Protein AF-A0A372UGR8-F1 (afdb_monomer)

pLDDT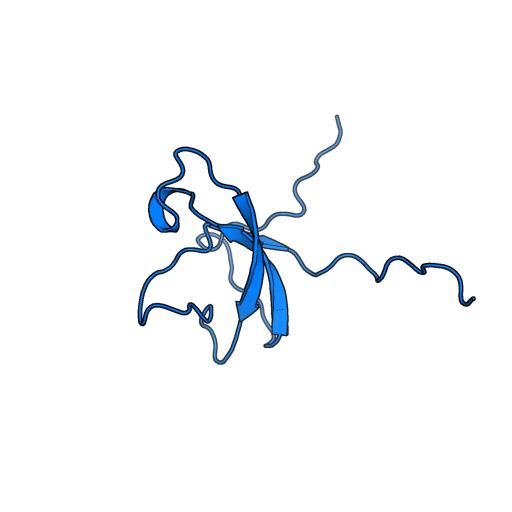: mean 76.68, std 15.63, range [37.91, 91.81]

Foldseek 3Di:
DDPPPLKAFVVRHDDPDWDKWWFFFAQVVVPGNDTDIDIWTDDPNDIDDPDPPDPRGGITHHDDDDPPPDDD

Secondary structure (DSSP, 8-state):
-------EETTT---SSSEEEEEEEPGGGGT-SS-EEEEEEEETTEEE-SSTT---EEEEEEPPSP------

Nearest PDB structures (foldseek):
  8rf2-assembly1_A  TM=3.068E-01  e=1.076E+00  Severe acute respiratory syndrome coronavirus 2
  2f4l-assembly2_D  TM=3.486E-01  e=5.122E+00  Thermotoga maritima MSB8
  2f4l-assembly1_A  TM=3.327E-01  e=5.439E+00  Thermotoga maritima MSB8
  6pwk-assembly1_A  TM=3.529E-01  e=4.278E+00  Vibrio cholerae O1 str. 2010EL-1786

Structure (mmCIF, N/CA/C/O backbone):
data_AF-A0A372UGR8-F1
#
_entry.id   AF-A0A372UGR8-F1
#
loop_
_atom_site.group_PDB
_atom_site.id
_atom_site.type_symbol
_atom_site.label_atom_id
_atom_site.label_alt_id
_atom_site.label_comp_id
_atom_site.label_asym_id
_atom_site.label_entity_id
_atom_site.label_seq_id
_atom_site.pdbx_PDB_ins_code
_atom_site.Cartn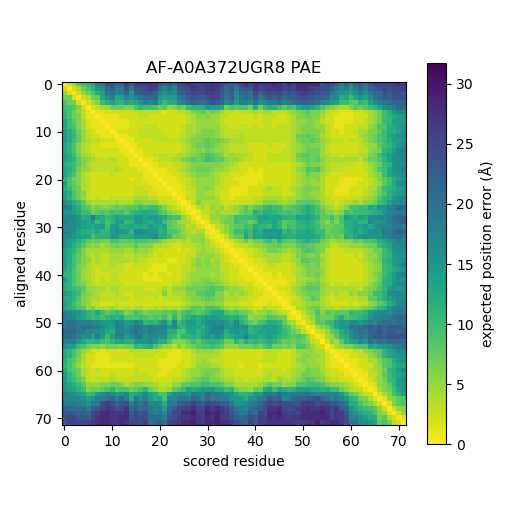_x
_atom_site.Cartn_y
_atom_site.Cartn_z
_atom_site.occupancy
_atom_site.B_iso_or_equiv
_atom_site.auth_seq_id
_atom_site.auth_comp_id
_atom_site.auth_asym_id
_atom_site.auth_atom_id
_atom_site.pdbx_PDB_model_num
ATOM 1 N N . MET A 1 1 ? 5.458 -9.844 23.013 1.00 37.91 1 MET A N 1
ATO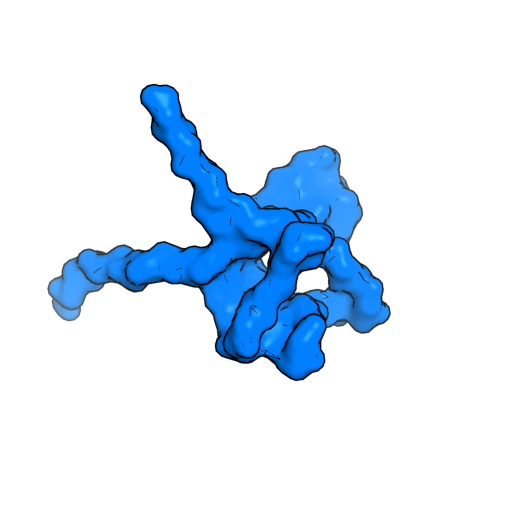M 2 C CA . MET A 1 1 ? 6.113 -9.918 21.690 1.00 37.91 1 MET A CA 1
ATOM 3 C C . MET A 1 1 ? 5.073 -9.496 20.671 1.00 37.91 1 MET A C 1
ATOM 5 O O . MET A 1 1 ? 4.243 -10.304 20.270 1.00 37.91 1 MET A O 1
ATOM 9 N N . ASN A 1 2 ? 4.995 -8.191 20.424 1.00 41.19 2 ASN A N 1
ATOM 10 C CA . ASN A 1 2 ? 3.893 -7.566 19.703 1.00 41.19 2 ASN A CA 1
ATOM 11 C C . ASN A 1 2 ? 4.029 -7.898 18.215 1.00 41.19 2 ASN A C 1
ATOM 13 O O . ASN A 1 2 ? 4.949 -7.427 17.553 1.00 41.19 2 ASN A O 1
ATOM 17 N N . LYS A 1 3 ? 3.151 -8.770 17.712 1.00 48.41 3 LYS A N 1
ATOM 18 C CA . LYS A 1 3 ? 3.034 -9.070 16.283 1.00 48.41 3 LYS A CA 1
ATOM 19 C C . LYS A 1 3 ? 2.347 -7.885 15.608 1.00 48.41 3 LYS A C 1
ATOM 21 O O . LYS A 1 3 ? 1.142 -7.918 15.387 1.00 48.41 3 LYS A O 1
ATOM 26 N N . ASN A 1 4 ? 3.108 -6.838 15.309 1.00 52.78 4 ASN A N 1
ATOM 27 C CA . ASN A 1 4 ? 2.676 -5.690 14.507 1.00 52.78 4 ASN A CA 1
ATOM 28 C C . ASN A 1 4 ? 2.543 -6.079 13.014 1.00 52.78 4 ASN A C 1
ATOM 30 O O . ASN A 1 4 ? 3.042 -5.383 12.138 1.00 52.78 4 ASN A O 1
ATOM 34 N N . ASN A 1 5 ? 1.913 -7.217 12.716 1.00 61.41 5 ASN A N 1
ATOM 35 C CA . ASN A 1 5 ? 1.823 -7.801 11.375 1.00 61.41 5 ASN A CA 1
ATOM 36 C C . ASN A 1 5 ? 0.469 -7.494 10.715 1.00 61.41 5 ASN A C 1
ATOM 38 O O . ASN A 1 5 ? -0.131 -8.364 10.098 1.00 61.41 5 ASN A O 1
ATOM 42 N N . SER A 1 6 ? -0.037 -6.266 10.862 1.00 76.94 6 SER A N 1
ATOM 43 C CA . SER A 1 6 ? -1.231 -5.828 10.117 1.00 76.94 6 SER A CA 1
ATOM 44 C C . SER A 1 6 ? -0.953 -5.640 8.620 1.00 76.94 6 SER A C 1
ATOM 46 O O . SER A 1 6 ? -1.890 -5.504 7.843 1.00 76.94 6 SER A O 1
ATOM 48 N N . TRP A 1 7 ? 0.322 -5.633 8.224 1.00 89.44 7 TRP A N 1
ATOM 49 C CA . TRP A 1 7 ? 0.769 -5.550 6.839 1.00 89.44 7 TRP A CA 1
ATOM 50 C C . TRP A 1 7 ? 0.624 -6.892 6.120 1.00 89.44 7 TRP A C 1
ATOM 52 O O . TRP A 1 7 ? 1.186 -7.899 6.555 1.00 89.44 7 TRP A O 1
ATOM 62 N N . ILE A 1 8 ? -0.090 -6.869 5.001 1.00 91.25 8 ILE A N 1
ATOM 63 C CA . ILE A 1 8 ? -0.356 -7.998 4.113 1.00 91.25 8 ILE A CA 1
ATOM 64 C C . ILE A 1 8 ? 0.495 -7.807 2.850 1.00 91.25 8 ILE A C 1
ATOM 66 O O . ILE A 1 8 ? 0.274 -6.838 2.120 1.00 91.25 8 ILE A O 1
ATOM 70 N N . PRO A 1 9 ? 1.476 -8.681 2.569 1.00 90.88 9 PRO A N 1
ATOM 71 C CA . PRO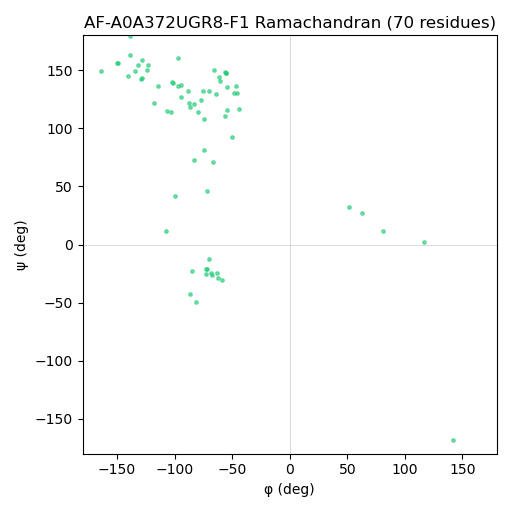 A 1 9 ? 2.240 -8.624 1.325 1.00 90.88 9 PRO A CA 1
ATOM 72 C C . PRO A 1 9 ? 1.327 -8.796 0.108 1.00 90.88 9 PRO A C 1
ATOM 74 O O . PRO A 1 9 ? 0.433 -9.646 0.120 1.00 90.88 9 PRO A O 1
ATOM 77 N N . VAL A 1 10 ? 1.576 -8.056 -0.975 1.00 89.31 10 VAL A N 1
ATOM 78 C CA . VAL A 1 10 ? 0.766 -8.187 -2.205 1.00 89.31 10 VAL A CA 1
ATOM 79 C C . VAL A 1 10 ? 0.879 -9.570 -2.851 1.00 89.31 10 VAL A C 1
ATOM 81 O O . VAL A 1 10 ? -0.035 -9.994 -3.555 1.00 89.31 10 VAL A O 1
ATOM 84 N N . GLU A 1 11 ? 1.982 -10.279 -2.595 1.00 86.81 11 GLU A N 1
ATOM 85 C CA . GLU A 1 11 ? 2.193 -11.666 -3.023 1.00 86.81 11 GLU A CA 1
ATOM 86 C C . GLU A 1 11 ? 1.345 -12.666 -2.226 1.00 86.81 11 GLU A C 1
ATOM 88 O O . GLU A 1 11 ? 1.027 -13.741 -2.730 1.00 86.81 11 GLU A O 1
ATOM 93 N N . GLU A 1 12 ? 0.961 -12.318 -0.994 1.00 90.31 12 GLU A N 1
ATOM 94 C CA . GLU A 1 12 ? 0.084 -13.146 -0.169 1.00 90.31 12 GLU A CA 1
ATOM 95 C C . GLU A 1 12 ? -1.377 -12.932 -0.563 1.00 90.31 12 GLU A C 1
ATOM 97 O O . GLU A 1 12 ? -2.117 -13.895 -0.781 1.00 90.31 12 GLU A O 1
ATOM 102 N N . ARG A 1 13 ? -1.801 -11.665 -0.659 1.00 90.44 13 ARG A N 1
ATOM 103 C CA . ARG A 1 13 ? -3.184 -11.311 -0.976 1.00 90.44 13 ARG A CA 1
ATOM 104 C C . ARG A 1 13 ? -3.323 -9.848 -1.403 1.00 90.44 13 ARG A C 1
ATOM 106 O O . ARG A 1 13 ? -2.633 -8.971 -0.895 1.00 90.44 13 ARG A O 1
ATOM 113 N N . LEU A 1 14 ? -4.296 -9.581 -2.275 1.00 90.44 14 LEU A N 1
ATOM 114 C CA . LEU A 1 14 ? -4.744 -8.234 -2.640 1.00 90.44 14 LEU A CA 1
ATOM 115 C C . LEU A 1 14 ? -5.989 -7.803 -1.837 1.00 90.44 14 LEU A C 1
ATOM 117 O O . LEU A 1 14 ? -6.699 -8.664 -1.295 1.00 90.44 14 LEU A O 1
ATOM 121 N N . PRO A 1 15 ? -6.278 -6.491 -1.757 1.00 89.69 15 PRO A N 1
ATOM 122 C CA . PRO A 1 15 ? -7.534 -6.006 -1.200 1.00 89.69 15 PRO A CA 1
ATOM 123 C C . PRO A 1 15 ? -8.755 -6.615 -1.901 1.00 89.69 15 PRO A C 1
ATOM 125 O O . PRO A 1 15 ? -8.724 -6.926 -3.090 1.00 89.69 15 PRO A O 1
ATOM 128 N N . GLU A 1 16 ? -9.837 -6.808 -1.145 1.00 90.25 16 GLU A N 1
ATOM 129 C CA . GLU A 1 16 ? -11.102 -7.343 -1.679 1.00 90.25 16 GLU A CA 1
ATOM 130 C C . GLU A 1 16 ? -11.998 -6.263 -2.287 1.00 90.25 16 GLU A C 1
ATOM 132 O O . GLU A 1 16 ? -12.850 -6.578 -3.117 1.00 90.25 16 GLU A O 1
ATOM 137 N N . SER A 1 17 ? -11.807 -5.012 -1.873 1.00 90.19 17 SER A N 1
ATOM 138 C CA . SER A 1 17 ? -12.626 -3.872 -2.273 1.00 90.19 17 SER A CA 1
ATOM 139 C C . SER A 1 17 ? -11.759 -2.797 -2.902 1.00 90.19 17 SER A C 1
ATOM 141 O O . SER A 1 17 ? -10.568 -2.696 -2.609 1.00 90.19 17 SER A O 1
ATOM 143 N N . ASP A 1 18 ? -12.377 -1.992 -3.757 1.00 90.75 18 ASP A N 1
ATOM 144 C CA . ASP A 1 18 ? -11.801 -0.729 -4.190 1.00 90.75 18 ASP A CA 1
ATOM 145 C C . ASP A 1 18 ? -11.683 0.270 -3.027 1.00 90.75 18 ASP A C 1
ATOM 147 O O . ASP A 1 18 ? -12.457 0.232 -2.063 1.00 90.75 18 ASP A O 1
ATOM 151 N N . GLY A 1 19 ? -10.682 1.146 -3.108 1.00 89.81 19 GLY A N 1
ATOM 152 C CA . GLY A 1 19 ? -10.486 2.239 -2.162 1.00 89.81 19 GLY A CA 1
ATOM 153 C C . GLY A 1 19 ? -9.027 2.516 -1.819 1.00 89.81 19 GLY A C 1
ATOM 154 O O . GLY A 1 19 ? -8.094 2.015 -2.447 1.00 89.81 19 GLY A O 1
ATOM 155 N N . PHE A 1 20 ? -8.839 3.336 -0.786 1.00 88.94 20 PHE A N 1
ATOM 156 C CA . PHE A 1 20 ? -7.522 3.749 -0.314 1.00 88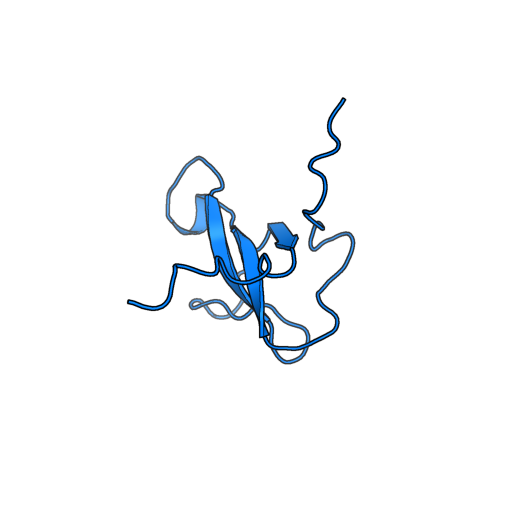.94 20 PHE A CA 1
ATOM 157 C C . PHE A 1 20 ? -7.026 2.866 0.826 1.00 88.94 20 PHE A C 1
ATOM 159 O O . PHE A 1 20 ? -7.749 2.572 1.782 1.00 88.94 20 PHE A O 1
ATOM 166 N N . TYR A 1 21 ? -5.750 2.513 0.750 1.00 89.50 21 TYR A N 1
ATOM 167 C CA . TYR A 1 21 ? -5.061 1.673 1.716 1.00 89.50 21 TYR A CA 1
ATOM 168 C C . TYR A 1 21 ? -3.731 2.308 2.105 1.00 89.50 21 TYR A C 1
ATOM 170 O O . TYR A 1 21 ? -3.126 3.058 1.336 1.00 89.50 21 TYR A O 1
ATOM 178 N N . LEU A 1 22 ? -3.250 1.982 3.303 1.00 90.88 22 LEU A N 1
ATOM 179 C CA . LEU A 1 22 ? -1.844 2.209 3.612 1.00 90.88 22 LEU A CA 1
ATOM 180 C C . LEU A 1 22 ? -1.026 1.138 2.907 1.00 90.88 22 LEU A C 1
ATOM 182 O O . LEU A 1 22 ? -1.332 -0.047 3.025 1.00 90.88 22 LEU A O 1
ATOM 186 N N . ALA A 1 23 ? 0.027 1.560 2.222 1.00 90.06 23 ALA A N 1
ATOM 187 C CA . ALA A 1 23 ? 0.917 0.706 1.460 1.00 90.06 23 ALA A CA 1
ATOM 188 C C . ALA A 1 23 ? 2.376 0.964 1.840 1.00 90.06 23 ALA A C 1
ATOM 190 O O . ALA A 1 23 ? 2.775 2.098 2.088 1.00 90.06 23 ALA A O 1
ATOM 191 N N . THR A 1 24 ? 3.178 -0.094 1.866 1.00 89.56 24 THR A N 1
ATOM 192 C CA . THR A 1 24 ? 4.634 0.013 1.780 1.00 89.56 24 THR A CA 1
ATOM 193 C C . THR A 1 24 ? 4.995 0.046 0.305 1.00 89.56 24 THR A C 1
ATOM 195 O O . THR A 1 24 ? 4.688 -0.902 -0.418 1.00 89.56 24 THR A O 1
ATOM 198 N N . LEU A 1 25 ? 5.602 1.143 -0.124 1.00 86.12 25 LEU A N 1
ATOM 199 C CA . LEU A 1 25 ? 6.033 1.393 -1.487 1.00 86.12 25 LEU A CA 1
ATOM 200 C C . LEU A 1 25 ? 7.538 1.155 -1.597 1.00 86.12 25 LEU A C 1
ATOM 202 O O . LEU A 1 25 ? 8.291 1.521 -0.688 1.00 86.12 25 LEU A O 1
ATOM 206 N N . ASP A 1 26 ? 7.964 0.522 -2.684 1.00 82.19 26 ASP A N 1
ATOM 207 C CA . ASP A 1 26 ? 9.381 0.306 -2.958 1.00 82.19 26 ASP A CA 1
ATOM 208 C C . ASP A 1 26 ? 10.096 1.652 -3.156 1.00 82.19 26 ASP A C 1
ATOM 210 O O . ASP A 1 26 ? 9.619 2.507 -3.893 1.00 82.19 26 ASP A O 1
ATOM 214 N N . GLY A 1 27 ? 11.213 1.876 -2.461 1.00 70.94 27 GLY A N 1
ATOM 215 C CA . GLY A 1 27 ? 11.925 3.157 -2.497 1.00 70.94 27 GLY A CA 1
ATOM 216 C C . GLY A 1 27 ? 12.556 3.463 -3.856 1.00 70.94 27 GLY A C 1
ATOM 217 O O . GLY A 1 27 ? 12.697 4.639 -4.213 1.00 70.94 27 GLY A O 1
ATOM 218 N N . GLU A 1 28 ? 12.876 2.425 -4.639 1.00 69.25 28 GLU A N 1
ATOM 219 C CA . GLU A 1 28 ? 13.555 2.544 -5.932 1.00 69.25 28 GLU A CA 1
ATOM 220 C C . GLU A 1 28 ? 12.746 3.414 -6.906 1.00 69.25 28 GLU A C 1
ATOM 222 O O . GLU A 1 28 ? 13.319 4.188 -7.674 1.00 69.25 28 GLU A O 1
ATOM 227 N N . ILE A 1 29 ? 11.415 3.397 -6.773 1.00 65.56 29 ILE A N 1
ATOM 228 C CA . ILE A 1 29 ? 10.451 4.159 -7.586 1.00 65.56 29 ILE A CA 1
ATOM 229 C C . ILE A 1 29 ? 10.636 5.678 -7.433 1.00 65.56 29 ILE A C 1
ATOM 231 O O . ILE A 1 29 ? 10.354 6.449 -8.342 1.00 65.56 29 ILE A O 1
ATOM 235 N N . CYS A 1 30 ? 11.123 6.127 -6.273 1.00 61.50 30 CYS A N 1
ATOM 236 C CA . CYS A 1 30 ? 11.374 7.534 -5.961 1.00 61.50 30 CYS A CA 1
ATOM 237 C C . CYS A 1 30 ? 12.874 7.860 -5.927 1.00 61.50 30 CYS A C 1
ATOM 239 O O . CYS A 1 30 ? 13.256 8.926 -5.436 1.00 61.50 30 CYS A O 1
ATOM 241 N N . GLY A 1 31 ? 13.734 6.945 -6.393 1.00 65.88 31 GLY A N 1
ATOM 242 C CA . GLY A 1 31 ? 15.186 7.070 -6.259 1.00 65.88 31 GLY A CA 1
ATOM 243 C C . GLY A 1 31 ? 15.660 7.079 -4.801 1.00 65.88 31 GLY A C 1
ATOM 244 O O . GLY A 1 31 ? 16.688 7.685 -4.498 1.00 65.8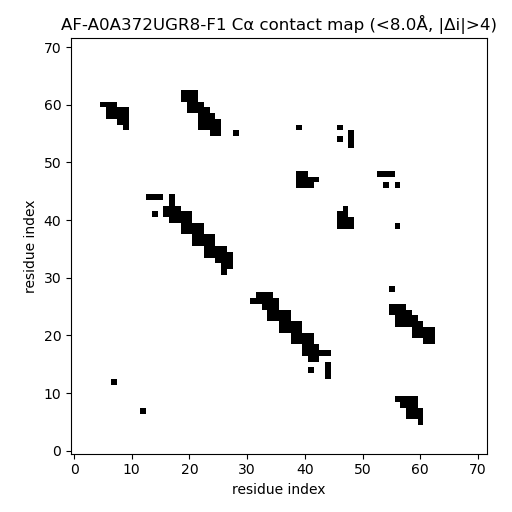8 31 GLY A O 1
ATOM 245 N N . GLN A 1 32 ? 14.897 6.456 -3.898 1.00 68.25 32 GLN A N 1
ATOM 246 C CA . GLN A 1 32 ? 15.241 6.290 -2.488 1.00 68.25 32 GLN A CA 1
ATOM 247 C C . GLN A 1 32 ? 15.748 4.864 -2.245 1.00 68.25 32 GLN A C 1
ATOM 249 O O . GLN A 1 32 ? 15.216 3.906 -2.792 1.00 68.25 32 GLN A O 1
ATOM 254 N N . GLU A 1 33 ? 16.780 4.702 -1.415 1.00 69.38 33 GLU A N 1
ATOM 255 C CA . GLU A 1 33 ? 17.314 3.367 -1.088 1.00 69.38 33 GLU A CA 1
ATOM 256 C C . GLU A 1 33 ? 16.377 2.562 -0.171 1.00 69.38 33 GLU A C 1
ATOM 258 O O . GLU A 1 33 ? 16.468 1.337 -0.113 1.00 69.38 33 GLU A O 1
ATOM 263 N N . GLU A 1 34 ? 15.477 3.233 0.552 1.00 78.25 34 GLU A N 1
ATOM 264 C CA . GLU A 1 34 ? 14.605 2.611 1.547 1.00 78.25 34 GLU A CA 1
ATOM 265 C C . GLU A 1 34 ? 13.133 2.674 1.131 1.00 78.25 34 GLU A C 1
ATOM 267 O O . GLU A 1 34 ? 12.629 3.709 0.691 1.00 78.25 34 GLU A O 1
ATOM 272 N N . ALA A 1 35 ? 12.428 1.557 1.320 1.00 82.75 35 ALA A N 1
ATOM 273 C CA . ALA A 1 35 ? 10.980 1.499 1.180 1.00 82.75 35 ALA A CA 1
ATOM 274 C C . ALA A 1 35 ? 10.299 2.438 2.185 1.00 82.75 35 ALA A C 1
ATOM 276 O O . ALA A 1 35 ? 10.730 2.572 3.334 1.00 82.75 35 ALA A O 1
ATOM 277 N N . PHE A 1 36 ? 9.192 3.048 1.774 1.00 83.06 36 PHE A N 1
ATOM 278 C CA . PHE A 1 36 ? 8.459 4.001 2.602 1.00 83.06 36 PHE A CA 1
ATOM 279 C C . PHE A 1 36 ? 6.977 3.645 2.684 1.00 83.06 36 PHE A C 1
ATOM 281 O O . PHE A 1 36 ? 6.437 2.917 1.859 1.00 83.06 36 PHE A O 1
ATOM 288 N N . THR A 1 37 ? 6.300 4.137 3.721 1.00 88.06 37 THR A N 1
ATOM 289 C CA . THR A 1 37 ? 4.852 3.957 3.872 1.00 88.06 37 THR A CA 1
ATOM 290 C C . THR A 1 37 ? 4.107 5.154 3.292 1.00 88.06 37 THR A C 1
ATOM 292 O O . THR A 1 37 ? 4.368 6.289 3.688 1.00 88.06 37 THR A O 1
ATOM 295 N N . GLY A 1 38 ? 3.161 4.896 2.392 1.00 86.81 38 GLY A N 1
ATOM 296 C CA . GLY A 1 38 ? 2.327 5.900 1.740 1.00 86.81 38 GLY A CA 1
ATOM 297 C C . GLY A 1 38 ? 0.871 5.460 1.605 1.00 86.81 38 GLY A C 1
ATOM 298 O O . GLY A 1 38 ? 0.484 4.369 2.027 1.00 86.81 38 GLY A O 1
ATOM 299 N N . LEU A 1 39 ? 0.056 6.340 1.029 1.00 88.19 39 LEU A N 1
ATOM 300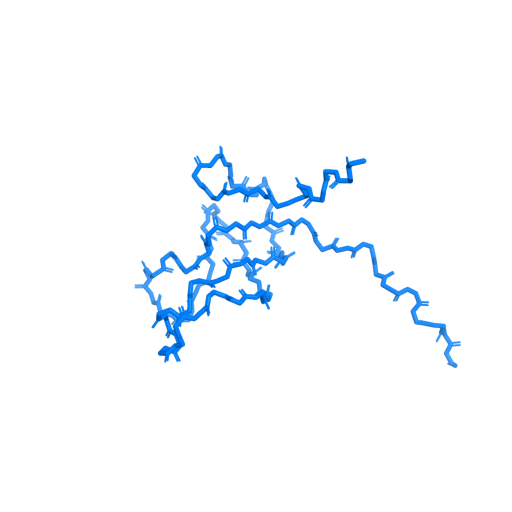 C CA . LEU A 1 39 ? -1.314 6.029 0.636 1.00 88.19 39 LEU A CA 1
ATOM 301 C C . LEU A 1 39 ? -1.296 5.458 -0.785 1.00 88.19 39 LEU A C 1
ATOM 303 O O . LEU A 1 39 ? -0.672 6.054 -1.660 1.00 88.19 39 LEU A O 1
ATOM 307 N N . ALA A 1 40 ? -1.984 4.343 -1.009 1.00 87.94 40 ALA A N 1
ATOM 308 C CA . ALA A 1 40 ? -2.161 3.758 -2.333 1.00 87.94 40 ALA A CA 1
ATOM 309 C C . ALA A 1 40 ? -3.640 3.481 -2.602 1.00 87.94 40 ALA A C 1
ATOM 311 O O . ALA A 1 40 ? -4.384 3.075 -1.704 1.00 87.94 40 ALA A O 1
ATOM 312 N N . GLU A 1 41 ? -4.054 3.696 -3.843 1.00 88.44 41 GLU A N 1
ATOM 313 C CA . GLU A 1 41 ? -5.405 3.419 -4.315 1.00 88.44 41 GLU A CA 1
ATOM 314 C C . GLU A 1 41 ? -5.447 2.051 -4.999 1.00 88.44 41 GLU A C 1
ATOM 316 O O . GLU A 1 41 ? -4.552 1.688 -5.764 1.00 88.44 41 GLU A O 1
ATOM 321 N N . PHE A 1 42 ? -6.477 1.268 -4.700 1.00 89.31 42 PHE A N 1
ATOM 322 C CA . PHE A 1 42 ? -6.735 -0.015 -5.333 1.00 89.31 42 PHE A CA 1
ATOM 323 C C . PHE A 1 42 ? -8.079 0.058 -6.047 1.00 89.31 42 PHE A C 1
ATOM 325 O O . PHE A 1 42 ? -9.097 0.306 -5.411 1.00 89.31 42 PHE A O 1
ATOM 332 N N . GLU A 1 43 ? -8.098 -0.190 -7.353 1.00 88.56 43 GLU A N 1
ATOM 333 C CA . GLU A 1 43 ? -9.322 -0.208 -8.152 1.00 88.56 43 GLU A CA 1
ATOM 334 C C . GLU A 1 43 ? -9.280 -1.344 -9.171 1.00 88.56 43 GLU A C 1
ATOM 336 O O . GLU A 1 43 ? -8.235 -1.684 -9.727 1.00 88.56 43 GLU A O 1
ATOM 341 N N . HIS A 1 44 ? -10.436 -1.950 -9.450 1.00 86.69 44 HIS A N 1
ATOM 342 C CA . HIS A 1 44 ? -10.574 -3.005 -10.462 1.00 86.69 44 HIS A CA 1
ATOM 343 C C . HIS A 1 44 ? -9.562 -4.166 -10.328 1.00 86.69 44 HIS A C 1
ATOM 345 O O . HIS A 1 44 ? -9.155 -4.764 -11.326 1.00 86.69 44 HIS A O 1
ATOM 351 N N . GLY A 1 45 ? -9.158 -4.502 -9.097 1.00 85.38 45 GLY A N 1
ATOM 352 C CA . GLY A 1 45 ? -8.224 -5.599 -8.822 1.00 85.38 45 GLY A CA 1
ATOM 353 C C . GLY A 1 45 ? -6.743 -5.254 -9.027 1.00 85.38 45 GLY A C 1
ATOM 354 O O . GLY A 1 45 ? -5.910 -6.163 -9.040 1.00 85.38 45 GLY A O 1
ATOM 355 N N . LYS A 1 46 ? -6.402 -3.973 -9.203 1.00 87.12 46 LYS A N 1
ATOM 356 C CA . LYS A 1 46 ? -5.028 -3.492 -9.382 1.00 87.12 46 LYS A CA 1
ATOM 357 C C . LYS A 1 46 ? -4.754 -2.266 -8.514 1.00 87.12 46 LYS A C 1
ATOM 359 O O . LYS A 1 46 ? -5.643 -1.464 -8.254 1.00 87.12 46 LYS A O 1
ATOM 364 N N . TRP A 1 47 ? -3.501 -2.123 -8.095 1.00 87.50 47 TR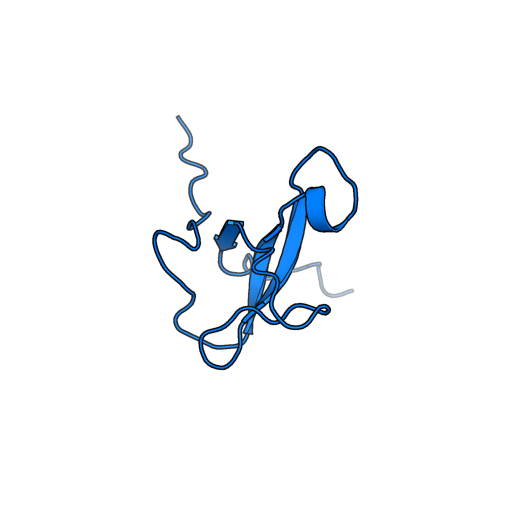P A N 1
ATOM 365 C CA . TRP A 1 47 ? -3.017 -0.875 -7.514 1.00 87.50 47 TRP A CA 1
ATOM 366 C C . TRP A 1 47 ? -2.928 0.179 -8.614 1.00 87.50 47 TRP A C 1
ATOM 368 O O . TRP A 1 47 ? -2.427 -0.111 -9.705 1.00 87.50 47 TRP A O 1
ATOM 378 N N . ILE A 1 48 ? -3.469 1.359 -8.335 1.00 84.06 48 ILE A N 1
ATOM 379 C CA . ILE A 1 48 ? -3.348 2.534 -9.185 1.00 84.06 4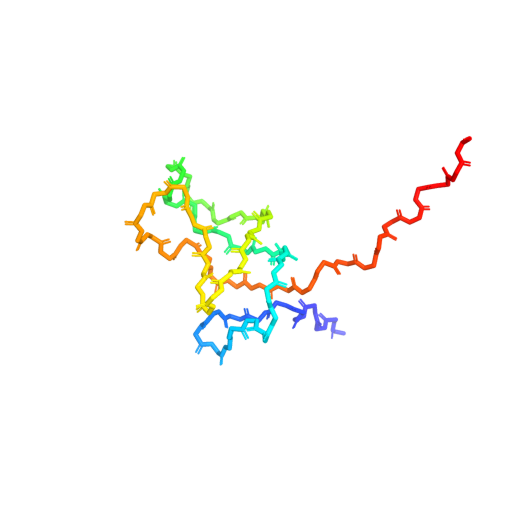8 ILE A CA 1
ATOM 380 C C . ILE A 1 48 ? -2.014 3.192 -8.848 1.00 84.06 48 ILE A C 1
ATOM 382 O O . ILE A 1 48 ? -1.753 3.532 -7.695 1.00 84.06 48 ILE A O 1
ATOM 386 N N . ASP A 1 49 ? -1.168 3.310 -9.861 1.00 74.81 49 ASP A N 1
ATOM 387 C CA . ASP A 1 49 ? 0.125 3.980 -9.804 1.00 74.81 49 ASP A CA 1
ATOM 388 C C . ASP A 1 49 ? 0.143 5.068 -10.887 1.00 74.81 49 ASP A C 1
ATOM 390 O O . ASP A 1 49 ? -0.552 4.938 -11.902 1.00 74.81 49 ASP A O 1
ATOM 394 N N . ASP A 1 50 ? 0.883 6.151 -10.645 1.00 62.06 50 ASP A N 1
ATOM 395 C CA . ASP A 1 50 ? 0.981 7.298 -11.561 1.00 62.06 50 ASP A CA 1
ATOM 396 C C . ASP A 1 50 ? 1.730 6.910 -12.853 1.00 62.06 50 ASP A C 1
ATOM 398 O O . ASP A 1 50 ? 1.483 7.476 -13.921 1.00 62.06 50 ASP A O 1
ATOM 402 N N . GLU A 1 51 ? 2.586 5.882 -12.791 1.00 60.09 51 GLU A N 1
ATOM 403 C CA . GLU A 1 51 ? 3.271 5.313 -13.946 1.00 60.09 51 GLU A CA 1
ATOM 404 C C . GLU A 1 51 ? 2.603 3.997 -14.369 1.00 60.09 51 GLU A C 1
ATOM 406 O O . GLU A 1 51 ? 2.616 2.993 -13.654 1.00 60.09 51 GLU A O 1
ATOM 411 N N . GLU A 1 52 ? 2.004 3.990 -15.567 1.00 52.62 52 GLU A N 1
ATOM 412 C CA . GLU A 1 52 ? 1.282 2.849 -16.141 1.00 52.62 52 GLU A CA 1
ATOM 413 C C . GLU A 1 52 ? 2.100 1.539 -16.089 1.00 52.62 52 GLU A C 1
ATOM 415 O O . GLU A 1 52 ? 2.847 1.207 -17.009 1.00 52.62 52 GLU A O 1
ATOM 420 N N . GLY A 1 53 ? 1.918 0.745 -15.029 1.00 54.19 53 GLY A N 1
ATOM 421 C CA . GLY A 1 53 ? 2.401 -0.635 -14.951 1.00 54.19 53 GLY A CA 1
ATOM 422 C C . GLY A 1 53 ? 3.445 -0.959 -13.883 1.00 54.19 53 GLY A C 1
ATOM 423 O O . GLY A 1 53 ? 3.837 -2.129 -13.814 1.00 54.19 53 GLY A O 1
ATOM 424 N N . TYR A 1 54 ? 3.860 -0.022 -13.026 1.00 55.19 54 TYR A N 1
ATOM 425 C CA . TYR A 1 54 ? 4.755 -0.363 -11.916 1.00 55.19 54 TYR A CA 1
ATOM 426 C C . TYR A 1 54 ? 3.980 -0.823 -10.675 1.00 55.19 54 TYR A C 1
ATOM 428 O O . TYR A 1 54 ? 3.112 -0.145 -10.135 1.00 55.19 54 TYR A O 1
ATOM 436 N N . LYS A 1 55 ? 4.280 -2.048 -10.222 1.00 65.38 55 LYS A N 1
ATOM 437 C CA . LYS A 1 55 ? 3.765 -2.609 -8.966 1.00 65.38 55 LYS A CA 1
ATOM 438 C C . LYS A 1 55 ? 4.629 -2.117 -7.808 1.00 65.38 55 LYS A C 1
ATOM 440 O O . LYS A 1 55 ? 5.421 -2.876 -7.262 1.00 65.38 55 LYS A O 1
ATOM 445 N N . CYS A 1 56 ? 4.481 -0.849 -7.456 1.00 79.81 56 CYS A N 1
ATOM 446 C CA . CYS A 1 56 ? 5.268 -0.216 -6.400 1.00 79.81 56 CYS A CA 1
ATOM 447 C C . CYS A 1 56 ? 4.868 -0.685 -4.994 1.00 79.81 56 CYS A C 1
ATOM 449 O O . CYS A 1 56 ? 5.644 -0.565 -4.053 1.00 79.81 56 CYS A O 1
ATOM 451 N N . VAL A 1 57 ? 3.658 -1.230 -4.838 1.00 86.88 57 VAL A N 1
ATOM 452 C CA . VAL A 1 57 ? 3.128 -1.684 -3.548 1.00 86.88 57 VAL A CA 1
ATOM 453 C C . VAL A 1 57 ? 3.690 -3.058 -3.185 1.00 86.88 57 VAL A C 1
ATOM 455 O O . VAL A 1 57 ? 3.361 -4.057 -3.820 1.00 86.88 57 VAL A O 1
ATOM 458 N N . LEU A 1 58 ? 4.487 -3.112 -2.118 1.00 89.12 58 LEU A N 1
ATOM 459 C CA . LEU A 1 58 ? 5.071 -4.332 -1.554 1.00 89.12 58 LEU A CA 1
ATOM 460 C C . LEU A 1 58 ? 4.125 -5.010 -0.550 1.00 89.12 58 LEU A C 1
ATOM 462 O O . LEU A 1 58 ? 3.946 -6.229 -0.549 1.00 89.12 58 LEU A O 1
ATOM 466 N N . ALA A 1 59 ? 3.489 -4.215 0.309 1.00 91.31 59 ALA A N 1
ATOM 467 C CA . ALA A 1 59 ? 2.544 -4.685 1.318 1.00 91.31 59 ALA A CA 1
ATOM 468 C C . ALA A 1 59 ? 1.492 -3.616 1.606 1.00 91.31 59 ALA A C 1
ATOM 470 O O . ALA A 1 59 ? 1.757 -2.432 1.420 1.00 91.31 59 ALA A O 1
ATOM 471 N N . TRP A 1 60 ? 0.320 -4.011 2.092 1.00 91.50 60 TRP A N 1
ATOM 472 C CA . TRP A 1 60 ? -0.786 -3.101 2.373 1.00 91.50 60 TRP A CA 1
ATOM 473 C C . TRP A 1 60 ? -1.500 -3.432 3.681 1.00 91.50 60 TRP A C 1
ATOM 475 O O . TRP A 1 60 ? -1.373 -4.530 4.219 1.00 91.50 60 TRP A O 1
ATOM 485 N N . GLN A 1 61 ? -2.267 -2.479 4.197 1.00 91.81 61 GLN A N 1
ATOM 486 C CA . GLN A 1 61 ? -3.212 -2.696 5.286 1.00 91.81 61 GLN A CA 1
ATOM 487 C C . GLN A 1 61 ? -4.409 -1.740 5.147 1.00 91.81 61 GLN A C 1
ATOM 489 O O . GLN A 1 61 ? -4.274 -0.681 4.521 1.00 91.81 61 GLN A O 1
ATOM 494 N N . PRO A 1 62 ? -5.584 -2.075 5.715 1.00 89.12 62 PRO A N 1
ATOM 495 C CA . PRO A 1 62 ? -6.694 -1.131 5.793 1.00 89.12 62 PRO A CA 1
ATOM 496 C C . PRO A 1 62 ? -6.256 0.155 6.492 1.00 89.12 62 PRO A C 1
ATOM 498 O O . PRO A 1 62 ? -5.415 0.128 7.395 1.00 89.12 62 PRO A O 1
ATOM 501 N N . LEU A 1 63 ? -6.844 1.280 6.083 1.00 86.31 63 LEU A N 1
ATOM 502 C CA . LEU A 1 63 ? -6.635 2.532 6.797 1.00 86.31 63 LEU A CA 1
ATOM 503 C C . LEU A 1 63 ? -6.993 2.328 8.274 1.00 86.31 63 LEU A C 1
ATOM 505 O O . LEU A 1 63 ? -8.015 1.694 8.567 1.00 86.31 63 LEU A O 1
ATOM 509 N N . PRO A 1 64 ? -6.164 2.827 9.209 1.00 80.62 64 PRO A N 1
ATOM 510 C CA . PRO A 1 64 ? -6.543 2.816 10.608 1.00 80.62 64 PRO A CA 1
ATOM 511 C C . PRO A 1 64 ? -7.877 3.548 10.740 1.00 80.62 64 PRO A C 1
ATOM 513 O O . PRO A 1 64 ? -8.154 4.481 9.977 1.00 80.62 64 PRO A O 1
ATOM 516 N N . GLU A 1 65 ? -8.700 3.131 11.703 1.00 75.19 65 GLU A N 1
ATOM 517 C CA . GLU A 1 65 ? -9.892 3.900 12.052 1.00 75.19 65 GLU A CA 1
ATOM 518 C C . GLU A 1 65 ? -9.494 5.373 12.183 1.00 75.19 65 GLU A C 1
ATOM 520 O O . GLU A 1 65 ? -8.420 5.652 12.737 1.00 75.19 65 GLU A O 1
ATOM 525 N N . PRO A 1 66 ? -10.298 6.302 11.629 1.00 66.75 66 PRO A N 1
ATOM 526 C CA . PRO A 1 66 ? -9.931 7.704 11.595 1.00 66.75 66 PRO A CA 1
ATOM 527 C C . PRO A 1 66 ? -9.467 8.114 12.985 1.00 66.75 66 PRO A C 1
ATOM 529 O O . PRO A 1 66 ? -10.149 7.837 13.980 1.00 66.75 66 PRO A O 1
ATOM 532 N N . TYR A 1 67 ? -8.307 8.772 13.065 1.00 52.47 67 TYR A N 1
ATOM 533 C CA . TYR A 1 67 ? -8.002 9.518 14.270 1.00 52.47 67 TYR A CA 1
ATOM 534 C C . TYR A 1 67 ? -9.165 10.487 14.433 1.00 52.47 67 TYR A C 1
ATOM 536 O O . TYR A 1 67 ? -9.351 11.380 13.605 1.00 52.47 67 TYR A O 1
ATOM 544 N N . LYS A 1 68 ? -9.989 10.265 15.461 1.00 53.31 68 LYS A N 1
ATOM 545 C CA . LYS A 1 68 ? -10.977 11.235 15.920 1.00 53.31 68 LYS A CA 1
ATOM 546 C C . LYS A 1 68 ? -10.190 12.412 16.487 1.00 53.31 68 LYS A C 1
ATOM 548 O O . LYS A 1 68 ? -10.088 12.571 17.700 1.00 53.31 68 LYS A O 1
ATOM 553 N N . GLY A 1 69 ? -9.541 13.176 15.610 1.00 49.88 69 GLY A N 1
ATOM 554 C CA . GLY A 1 69 ? -9.107 14.522 15.920 1.00 49.88 69 GLY A CA 1
ATOM 555 C C . GLY A 1 69 ? -10.361 15.226 16.384 1.00 49.88 69 GLY A C 1
ATOM 556 O O . GLY A 1 69 ? -11.348 15.228 15.651 1.00 49.88 69 GLY A O 1
ATOM 557 N N . GLY A 1 70 ? -10.357 15.635 17.653 1.00 50.72 70 GLY A N 1
ATOM 558 C CA . GLY A 1 70 ? -11.513 16.238 18.293 1.00 50.72 70 GLY A CA 1
ATOM 559 C C . GLY A 1 70 ? -12.110 17.288 17.372 1.00 50.72 70 GLY A C 1
ATOM 560 O O . GLY A 1 70 ? -11.376 18.103 16.821 1.00 50.72 70 GLY A O 1
ATOM 561 N N . GLU A 1 71 ? -13.423 17.195 17.177 1.00 46.09 71 GLU A N 1
ATOM 562 C CA . GLU A 1 71 ? -14.226 18.296 16.663 1.00 46.09 71 GLU A CA 1
ATOM 563 C C . GLU A 1 71 ? -13.791 19.573 17.404 1.00 46.09 71 GLU A C 1
ATOM 565 O O . GLU A 1 71 ? -13.887 19.628 18.634 1.00 46.09 71 GLU A O 1
ATOM 570 N N . GLU A 1 72 ? -13.236 20.542 16.672 1.00 47.22 72 GLU A N 1
ATOM 571 C CA . GLU A 1 72 ? -13.046 21.918 17.148 1.00 47.22 72 GLU A CA 1
ATOM 572 C C . GLU A 1 72 ? -14.319 22.731 16.901 1.00 47.22 72 GLU A C 1
ATOM 574 O O . GLU A 1 72 ? -14.876 22.635 15.780 1.00 47.22 72 GLU A O 1
#

Solvent-accessible surface area (backbone atoms only — not comparable to full-atom values): 4628 Å² total; per-residue (Å²): 134,85,81,84,67,72,61,38,39,49,90,79,50,72,80,92,62,70,50,71,28,39,21,36,31,51,16,67,85,76,77,35,97,56,66,44,81,46,83,39,41,31,49,96,90,40,75,62,52,96,55,94,83,61,80,47,60,55,25,34,31,76,59,71,77,74,80,77,66,73,89,128

Mean predicted aligned error: 8.6 Å

Sequence (72 aa):
MNKNNSWIPVEERLPESDGFYLATLDGEICGQEEAFTGLAEFEHGKWIDDEEGYKCVLAWQPLPEPYKGGEE

Radius of gyration: 13.66 Å; Cα contacts (8 Å, |Δi|>4): 106; chains: 1; bounding box: 32×35×38 Å